Protein AF-A0A1J7FP41-F1 (afdb_monomer_lite)

pLDDT: mean 80.01, std 9.01, range [59.69, 90.38]

Foldseek 3Di:
DVVVCCCPPPPVNDDDCVCVPVDPPPCPVVVCCVVPPPVCVVCVPPDPDPDPVVVCPVVDDD

InterPro domains:
  IPR010530 NADH-ubiquinone reductase complex 1 MLRQ subunit [PF06522] (1-34)

Organism: Lupinus angustifolius (NCBI:txid3871)

Radius of gyration: 26.01 Å; chains: 1; bounding box: 58×26×60 Å

Sequence (62 aa):
MQLVRNIWTNPEVRVNKANRIAGVLDNHAEGEAYAENSLRKFVRNKSPQVMPSINKFFSNPE

Secondary structure (DSSP, 8-state):
-HHHHHHHH-TTT----GGGSS--TTTHHHHHHHHT-HHHHHHTTS---S-HHHHHHHH---

Structure (mmCIF, N/CA/C/O backbone):
data_AF-A0A1J7FP41-F1
#
_entry.id   AF-A0A1J7FP41-F1
#
loop_
_atom_site.group_PDB
_atom_site.id
_atom_site.type_symbol
_atom_site.label_atom_id
_atom_site.label_alt_id
_atom_site.label_comp_id
_atom_site.label_asym_id
_atom_site.label_entity_id
_atom_site.label_seq_id
_atom_site.pdbx_PDB_ins_code
_atom_site.Cartn_x
_atom_site.Cartn_y
_atom_site.Cartn_z
_atom_site.occupancy
_atom_site.B_iso_or_equiv
_atom_site.auth_seq_id
_atom_site.auth_comp_id
_atom_site.auth_asym_id
_atom_site.auth_atom_id
_atom_site.pdbx_PDB_model_num
ATOM 1 N N . MET A 1 1 ? 34.056 19.428 -13.245 1.00 67.62 1 MET A N 1
ATOM 2 C CA . MET A 1 1 ? 32.741 18.970 -13.764 1.00 67.62 1 MET A CA 1
ATOM 3 C C . MET A 1 1 ? 32.835 18.166 -15.076 1.00 67.62 1 MET A C 1
ATOM 5 O O . MET A 1 1 ? 31.870 18.131 -15.830 1.00 67.62 1 MET A O 1
ATOM 9 N N . GLN A 1 2 ? 33.948 17.474 -15.364 1.00 80.69 2 GLN A N 1
ATOM 10 C CA . GLN A 1 2 ? 34.123 16.774 -16.650 1.00 80.69 2 GLN A CA 1
ATOM 11 C C . GLN A 1 2 ? 33.259 15.508 -16.770 1.00 80.69 2 GLN A C 1
ATOM 13 O O . GLN A 1 2 ? 32.667 15.262 -17.815 1.00 80.69 2 GLN A O 1
ATOM 18 N N . LEU A 1 3 ? 33.117 14.748 -15.679 1.00 82.06 3 LEU A N 1
ATOM 19 C CA . LEU A 1 3 ? 32.310 13.522 -15.643 1.00 82.06 3 LEU A CA 1
ATOM 20 C C . LEU A 1 3 ? 30.835 13.777 -15.980 1.00 82.06 3 LEU A C 1
ATOM 22 O O . LEU A 1 3 ? 30.259 13.066 -16.794 1.00 82.06 3 LEU A O 1
ATOM 26 N N . VAL A 1 4 ? 30.242 14.832 -15.413 1.00 81.38 4 VAL A N 1
ATOM 27 C CA . VAL A 1 4 ? 28.840 15.203 -15.678 1.00 81.38 4 VAL A CA 1
ATOM 28 C C . VAL A 1 4 ? 28.639 15.568 -17.150 1.00 81.38 4 VAL A C 1
ATOM 30 O O . VAL A 1 4 ? 27.654 15.154 -17.756 1.00 81.38 4 VAL A O 1
ATOM 33 N N . ARG A 1 5 ? 29.592 16.302 -17.741 1.00 81.06 5 ARG A N 1
ATOM 34 C CA . ARG A 1 5 ? 29.548 16.669 -19.159 1.00 81.06 5 ARG A CA 1
ATOM 35 C C . ARG A 1 5 ? 29.647 15.421 -20.041 1.00 81.06 5 ARG A C 1
ATOM 37 O O . ARG A 1 5 ? 28.780 15.234 -20.881 1.00 81.06 5 ARG A O 1
ATOM 44 N N . ASN A 1 6 ? 30.602 14.525 -19.778 1.00 83.56 6 ASN A N 1
ATOM 45 C CA . ASN A 1 6 ? 30.766 13.273 -20.526 1.00 83.56 6 ASN A CA 1
ATOM 46 C C . ASN A 1 6 ? 29.498 12.402 -20.497 1.00 83.56 6 ASN A C 1
ATOM 48 O O . ASN A 1 6 ? 29.088 11.900 -21.537 1.00 83.56 6 ASN A O 1
ATOM 52 N N . ILE A 1 7 ? 28.844 12.280 -19.337 1.00 83.12 7 ILE A N 1
ATOM 53 C CA . ILE A 1 7 ? 27.600 11.505 -19.172 1.00 83.12 7 ILE A CA 1
ATOM 54 C C . ILE A 1 7 ? 26.419 12.122 -19.938 1.00 83.12 7 ILE A C 1
ATOM 56 O O . ILE A 1 7 ? 25.481 11.414 -20.298 1.00 83.12 7 ILE A O 1
ATOM 60 N N . TRP A 1 8 ? 26.416 13.436 -20.178 1.00 76.75 8 TRP A N 1
ATOM 61 C CA . TRP A 1 8 ? 25.292 14.108 -20.836 1.00 76.75 8 TRP A CA 1
ATOM 62 C C . TRP A 1 8 ? 25.511 14.343 -22.337 1.00 76.75 8 TRP A C 1
ATOM 64 O O . TRP A 1 8 ? 24.553 14.285 -23.107 1.00 76.75 8 TRP A O 1
ATOM 74 N N . THR A 1 9 ? 26.755 14.575 -22.768 1.00 81.12 9 THR A N 1
ATOM 75 C CA . THR A 1 9 ? 27.078 14.968 -24.148 1.00 81.12 9 THR A CA 1
ATOM 76 C C . THR A 1 9 ? 27.656 13.848 -25.008 1.00 81.12 9 THR A C 1
ATOM 78 O O . THR A 1 9 ? 27.540 13.940 -26.226 1.00 81.12 9 THR A O 1
ATOM 81 N N . ASN A 1 10 ? 28.2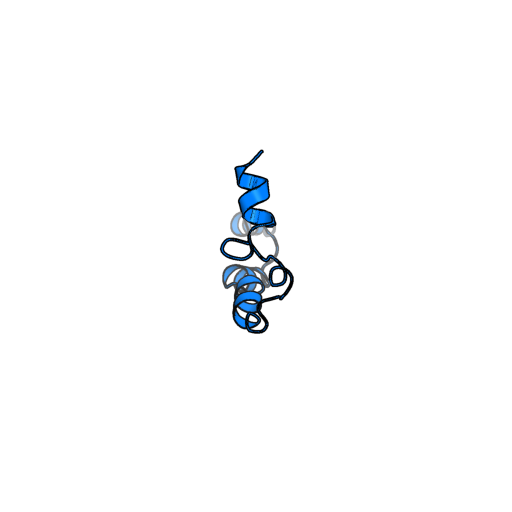82 12.812 -24.432 1.00 84.38 10 ASN A N 1
ATOM 82 C CA . ASN A 1 10 ? 28.827 11.707 -25.226 1.00 84.38 10 ASN A CA 1
ATOM 83 C C . ASN A 1 10 ? 27.686 10.775 -25.684 1.00 84.38 10 ASN A C 1
ATOM 85 O O . ASN A 1 10 ? 27.066 10.155 -24.820 1.00 84.38 10 ASN A O 1
ATOM 89 N N . PRO A 1 11 ? 27.415 10.624 -26.996 1.00 78.69 11 PRO A N 1
ATOM 90 C CA . PRO A 1 11 ? 26.343 9.759 -27.491 1.00 78.69 11 PRO A CA 1
ATOM 91 C C . PRO A 1 11 ? 26.483 8.285 -27.077 1.00 78.69 11 PRO A C 1
ATOM 93 O O . PRO A 1 11 ? 25.462 7.619 -26.942 1.00 78.69 11 PRO A O 1
ATOM 96 N N . GLU A 1 12 ? 27.699 7.796 -26.816 1.00 75.94 12 GLU A N 1
ATOM 97 C CA . GLU A 1 12 ? 27.965 6.398 -26.436 1.00 75.94 12 GLU A CA 1
ATOM 98 C C . GLU A 1 12 ? 27.622 6.083 -24.971 1.00 75.94 12 GLU A C 1
ATOM 100 O O . GLU A 1 12 ? 27.359 4.935 -24.626 1.00 75.94 12 GLU A O 1
ATOM 105 N N . VAL A 1 13 ? 27.607 7.096 -24.095 1.00 70.69 13 VAL A N 1
ATOM 106 C CA . VAL A 1 13 ? 27.424 6.937 -22.633 1.00 70.69 13 VAL A CA 1
ATOM 107 C C . VAL A 1 13 ? 26.277 7.820 -22.114 1.00 70.69 13 VAL A C 1
ATOM 109 O O . VAL A 1 13 ? 26.093 8.006 -20.909 1.00 70.69 13 VAL A O 1
ATOM 112 N N . ARG A 1 14 ? 25.480 8.397 -23.023 1.00 78.31 14 ARG A N 1
ATOM 113 C CA . ARG A 1 14 ? 24.437 9.366 -22.680 1.00 78.31 14 ARG A CA 1
ATOM 114 C C . ARG A 1 14 ? 23.298 8.713 -21.911 1.00 78.31 14 ARG A C 1
ATOM 116 O O . ARG A 1 14 ? 22.549 7.905 -22.457 1.00 78.31 14 ARG A O 1
ATOM 123 N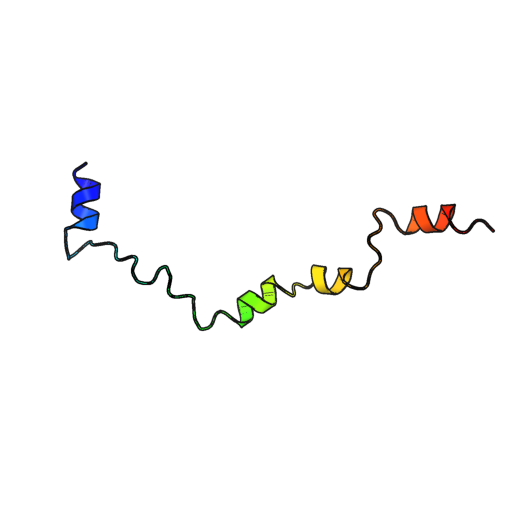 N . VAL A 1 15 ? 23.065 9.172 -20.685 1.00 73.31 15 VAL A N 1
ATOM 124 C CA . VAL A 1 15 ? 21.870 8.776 -19.927 1.00 73.31 15 VAL A CA 1
ATOM 125 C C . VAL A 1 15 ? 20.648 9.504 -20.490 1.00 73.31 15 VAL A C 1
ATOM 127 O O . VAL A 1 15 ? 20.463 10.701 -20.264 1.00 73.31 15 VAL A O 1
ATOM 130 N N . ASN A 1 16 ? 19.787 8.779 -21.206 1.00 74.00 16 ASN A N 1
ATOM 131 C CA . ASN A 1 16 ? 18.494 9.286 -21.655 1.00 74.00 16 ASN A CA 1
ATOM 132 C C . ASN A 1 16 ? 17.415 9.005 -20.596 1.00 74.00 16 ASN A C 1
ATOM 134 O O . ASN A 1 16 ? 17.197 7.862 -20.205 1.00 74.00 16 ASN A O 1
ATOM 138 N N . LYS A 1 17 ? 16.726 10.053 -20.132 1.00 73.62 17 LYS A N 1
ATOM 139 C CA . LYS A 1 17 ? 15.618 9.955 -19.165 1.00 73.62 17 LYS A CA 1
ATOM 140 C C . LYS A 1 17 ? 14.240 10.125 -19.814 1.00 73.62 17 LYS A C 1
ATOM 142 O O . LYS A 1 17 ? 13.264 10.253 -19.083 1.00 73.62 17 LYS A O 1
ATOM 147 N N . ALA A 1 18 ? 14.149 10.119 -21.147 1.00 74.38 18 ALA A N 1
ATOM 148 C CA . ALA A 1 18 ? 12.894 10.290 -21.885 1.00 74.38 18 ALA A CA 1
ATOM 149 C C . ALA A 1 18 ? 11.786 9.334 -21.406 1.00 74.38 18 ALA A C 1
ATOM 151 O O . ALA A 1 18 ? 10.638 9.743 -21.275 1.00 74.38 18 ALA A O 1
ATOM 152 N N . ASN A 1 19 ? 12.146 8.107 -21.020 1.00 64.81 19 ASN A N 1
ATOM 153 C CA . ASN A 1 19 ? 11.196 7.093 -20.553 1.00 64.81 19 ASN A CA 1
ATOM 154 C C . ASN A 1 19 ? 10.917 7.136 -19.041 1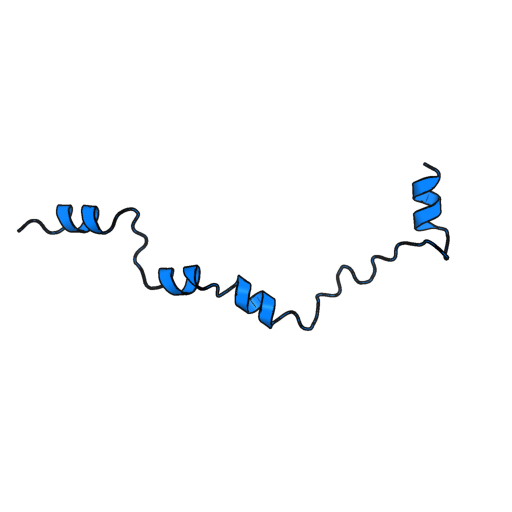.00 64.81 19 ASN A C 1
ATOM 156 O O . ASN A 1 19 ? 10.284 6.234 -18.515 1.00 64.81 19 ASN A O 1
ATOM 160 N N . ARG A 1 20 ? 11.370 8.159 -18.303 1.00 65.44 20 ARG A N 1
ATOM 161 C CA . ARG A 1 20 ? 11.100 8.262 -16.855 1.00 65.44 20 ARG A CA 1
ATOM 162 C C . ARG A 1 20 ? 9.637 8.611 -16.550 1.00 65.44 20 ARG A C 1
ATOM 164 O O . ARG A 1 20 ? 9.154 8.294 -15.472 1.00 65.44 20 ARG A O 1
ATOM 171 N N . ILE A 1 21 ? 8.970 9.294 -17.480 1.00 59.94 21 ILE A N 1
ATOM 172 C CA . ILE A 1 21 ? 7.554 9.690 -17.376 1.00 59.94 21 ILE A CA 1
ATOM 173 C C . ILE A 1 21 ? 6.652 8.660 -18.069 1.00 59.94 21 ILE A C 1
ATOM 175 O O . ILE A 1 21 ? 5.443 8.660 -17.852 1.00 59.94 21 ILE A O 1
ATOM 179 N N . ALA A 1 22 ? 7.231 7.764 -18.876 1.00 62.53 22 ALA A N 1
ATOM 180 C CA . ALA A 1 22 ? 6.512 6.621 -19.407 1.00 62.53 22 ALA A CA 1
ATOM 181 C C . ALA A 1 22 ? 6.158 5.722 -18.218 1.00 62.53 22 ALA A C 1
ATOM 183 O O . ALA A 1 22 ? 6.976 4.924 -17.763 1.00 62.53 22 ALA A O 1
ATOM 184 N N . GLY A 1 23 ? 4.964 5.924 -17.656 1.00 59.69 23 GLY A N 1
ATOM 185 C CA . GLY A 1 23 ? 4.394 5.001 -16.691 1.00 59.69 2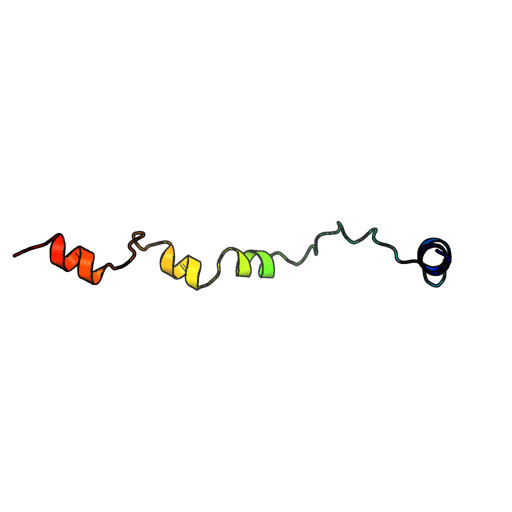3 GLY A CA 1
ATOM 186 C C . GLY A 1 23 ? 4.493 3.600 -17.277 1.00 59.69 23 GLY A C 1
ATOM 187 O O . GLY A 1 23 ? 4.276 3.414 -18.476 1.00 59.69 23 GLY A O 1
ATOM 188 N N . VAL A 1 24 ? 4.892 2.632 -16.456 1.00 64.12 24 VAL A N 1
ATOM 189 C CA . VAL A 1 24 ? 4.888 1.230 -16.868 1.00 64.12 24 VAL A CA 1
ATOM 190 C C . VAL A 1 24 ? 3.431 0.895 -17.197 1.00 64.12 24 VAL A C 1
ATOM 192 O O . VAL A 1 24 ? 2.606 0.785 -16.294 1.00 64.12 24 VAL A O 1
ATOM 195 N N . LEU A 1 25 ? 3.107 0.842 -18.494 1.00 60.56 25 LEU A N 1
ATOM 196 C CA . LEU A 1 25 ? 1.737 0.714 -19.012 1.00 60.56 25 LEU A CA 1
ATOM 197 C C . LEU A 1 25 ? 1.046 -0.562 -18.513 1.00 60.56 25 LEU A C 1
ATOM 199 O O . LEU A 1 25 ? -0.169 -0.582 -18.380 1.00 60.56 25 LEU A O 1
ATOM 203 N N . ASP A 1 26 ? 1.827 -1.576 -18.142 1.00 61.00 26 ASP A N 1
ATOM 204 C CA . ASP A 1 26 ? 1.330 -2.854 -17.631 1.00 61.00 26 ASP A CA 1
ATOM 205 C C . ASP A 1 26 ? 1.297 -2.935 -16.096 1.00 61.00 26 ASP A C 1
ATOM 207 O O . ASP A 1 26 ? 1.063 -4.005 -15.536 1.00 61.00 26 ASP A O 1
ATOM 211 N N . ASN A 1 27 ? 1.499 -1.822 -15.376 1.00 70.50 27 ASN A N 1
ATOM 212 C CA . ASN A 1 27 ? 1.578 -1.853 -13.912 1.00 70.50 27 ASN A CA 1
ATOM 213 C C . ASN A 1 27 ? 0.236 -1.759 -13.179 1.00 70.50 27 ASN A C 1
ATOM 215 O O . ASN A 1 27 ? 0.186 -1.459 -11.985 1.00 70.50 27 ASN A O 1
ATOM 219 N N . HIS A 1 28 ? -0.865 -2.003 -13.885 1.00 76.44 28 HIS A N 1
ATOM 220 C CA . HIS A 1 28 ? -2.203 -1.969 -13.306 1.00 76.44 28 HIS A CA 1
ATOM 221 C C . HIS A 1 28 ? -2.350 -2.976 -12.158 1.00 76.44 28 HIS A C 1
ATOM 223 O O . HIS A 1 28 ? -2.852 -2.615 -11.097 1.00 76.44 28 HIS A O 1
ATOM 229 N N . ALA A 1 29 ? -1.825 -4.194 -12.322 1.00 80.56 29 ALA A N 1
ATOM 230 C CA . ALA A 1 29 ? -1.896 -5.235 -11.297 1.00 80.56 29 ALA A CA 1
ATOM 231 C C . ALA A 1 29 ? -1.089 -4.890 -10.030 1.00 80.56 29 ALA A C 1
ATOM 233 O O . ALA A 1 29 ? -1.557 -5.130 -8.918 1.00 80.56 29 ALA A O 1
ATOM 234 N N . GLU A 1 30 ? 0.105 -4.300 -10.169 1.00 81.38 30 GLU A N 1
ATOM 235 C CA . GLU A 1 30 ? 0.905 -3.865 -9.014 1.00 81.38 30 GLU A CA 1
ATOM 236 C C . GLU A 1 30 ? 0.244 -2.661 -8.326 1.00 81.38 30 GLU A C 1
ATOM 238 O O . GLU A 1 30 ? 0.141 -2.619 -7.100 1.00 81.38 30 GLU A O 1
ATOM 243 N N . GLY A 1 31 ? -0.280 -1.711 -9.110 1.00 82.50 31 GLY A N 1
ATOM 244 C CA . GLY A 1 31 ? -1.038 -0.568 -8.603 1.00 82.50 31 GLY A CA 1
ATOM 245 C C . GLY A 1 31 ? -2.273 -0.992 -7.806 1.00 82.50 31 GLY A C 1
ATOM 246 O O . GLY A 1 31 ? -2.503 -0.481 -6.709 1.00 82.50 31 GLY A O 1
ATOM 247 N N . GLU A 1 32 ? -3.027 -1.973 -8.307 1.00 83.56 32 GLU A N 1
ATOM 248 C CA . GLU A 1 32 ? -4.144 -2.588 -7.588 1.00 83.56 32 GLU A CA 1
ATOM 249 C C . GLU A 1 32 ? -3.681 -3.30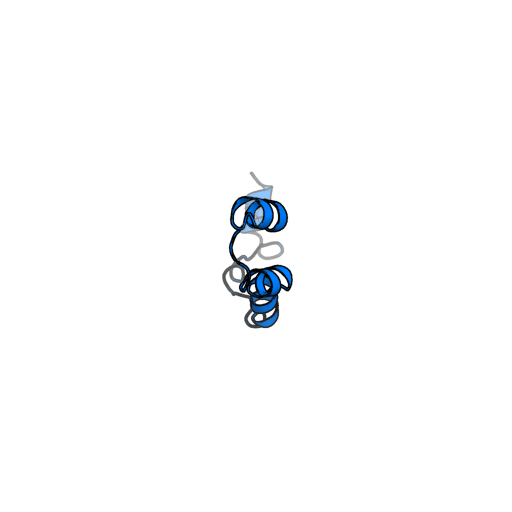9 -6.319 1.00 83.56 32 GLU A C 1
ATOM 251 O O . GLU A 1 32 ? -4.285 -3.129 -5.263 1.00 83.56 32 GLU A O 1
ATOM 256 N N . ALA A 1 33 ? -2.591 -4.077 -6.373 1.00 85.31 33 ALA A N 1
ATOM 257 C CA . ALA A 1 33 ? -2.057 -4.777 -5.205 1.00 85.31 33 ALA A CA 1
ATOM 258 C C . ALA A 1 33 ? -1.625 -3.813 -4.081 1.00 85.31 33 ALA A C 1
ATOM 260 O O . ALA A 1 33 ? -1.884 -4.089 -2.906 1.00 85.31 33 ALA A O 1
ATOM 261 N N . TYR A 1 34 ? -1.025 -2.665 -4.417 1.00 83.31 34 TYR A N 1
ATOM 262 C CA . TYR A 1 34 ? -0.700 -1.624 -3.435 1.00 83.31 34 TYR A CA 1
ATOM 263 C C . TYR A 1 34 ? -1.942 -0.900 -2.912 1.00 83.31 34 TYR A C 1
ATOM 265 O O . TYR A 1 34 ? -2.057 -0.675 -1.704 1.00 83.31 34 TYR A O 1
ATOM 273 N N . ALA A 1 35 ? -2.875 -0.539 -3.797 1.00 86.56 35 ALA A N 1
ATOM 274 C CA . ALA A 1 35 ? -4.092 0.179 -3.425 1.00 86.56 35 ALA A CA 1
ATOM 275 C C . ALA A 1 35 ? -5.045 -0.678 -2.574 1.00 86.56 35 ALA A C 1
ATOM 277 O O . ALA A 1 35 ? -5.711 -0.168 -1.671 1.00 86.56 35 ALA A O 1
ATOM 278 N N . GLU A 1 36 ? -5.102 -1.980 -2.841 1.00 89.75 36 GLU A N 1
ATOM 279 C CA . GLU A 1 36 ? -6.043 -2.940 -2.264 1.00 89.75 36 GLU A CA 1
ATOM 280 C C . GLU A 1 36 ? -5.312 -4.082 -1.539 1.00 89.75 36 GLU A C 1
ATOM 282 O O . GLU A 1 36 ? -5.650 -5.267 -1.681 1.00 89.75 36 GLU A O 1
ATOM 287 N N . ASN A 1 37 ? -4.312 -3.720 -0.726 1.00 90.38 37 ASN A N 1
ATOM 288 C CA . ASN A 1 37 ? -3.571 -4.680 0.088 1.00 90.38 37 ASN A CA 1
ATOM 289 C C . ASN A 1 37 ? -4.468 -5.380 1.135 1.00 90.38 37 ASN A C 1
ATOM 291 O O . ASN A 1 37 ? -5.520 -4.876 1.548 1.00 90.38 37 ASN A O 1
ATOM 295 N N . SER A 1 38 ? -4.040 -6.561 1.590 1.00 90.06 38 SER A N 1
ATOM 296 C CA . SER A 1 38 ? -4.830 -7.427 2.477 1.00 90.06 38 SER A CA 1
ATOM 297 C C . SER A 1 38 ? -5.205 -6.765 3.806 1.00 90.06 38 SER A C 1
ATOM 299 O O . SER A 1 38 ? -6.319 -6.951 4.297 1.00 90.06 38 SER A O 1
ATOM 301 N N . LEU A 1 39 ? -4.306 -5.957 4.376 1.00 90.19 39 LEU A N 1
ATOM 302 C CA . LEU A 1 39 ? -4.562 -5.243 5.626 1.00 90.19 39 LEU A CA 1
ATOM 303 C C . LEU A 1 39 ? -5.660 -4.189 5.442 1.00 90.19 39 LEU A C 1
ATOM 305 O O . LEU A 1 39 ? -6.580 -4.101 6.252 1.00 90.19 39 LEU A O 1
ATOM 309 N N . ARG A 1 40 ? -5.607 -3.419 4.354 1.00 89.06 40 ARG A N 1
ATOM 310 C CA . ARG A 1 40 ? -6.598 -2.391 4.034 1.00 89.06 40 ARG A CA 1
ATOM 311 C C . ARG A 1 40 ? -7.972 -3.008 3.808 1.00 89.06 40 ARG A C 1
ATOM 313 O O . ARG A 1 40 ? -8.948 -2.518 4.371 1.00 89.06 40 ARG A O 1
ATOM 320 N N . LYS A 1 41 ? -8.044 -4.120 3.071 1.00 90.00 41 LYS A N 1
ATOM 321 C CA . LYS A 1 41 ? -9.281 -4.897 2.886 1.00 90.00 41 LYS A CA 1
ATOM 322 C C . LYS A 1 41 ? -9.858 -5.386 4.216 1.00 90.00 41 LYS A C 1
ATOM 324 O O . LYS A 1 41 ? -11.060 -5.273 4.437 1.00 90.00 41 LYS A O 1
ATOM 329 N N . PHE A 1 42 ? -9.007 -5.872 5.118 1.00 89.50 42 PHE A N 1
ATOM 330 C CA . PHE A 1 42 ? -9.419 -6.344 6.441 1.00 89.50 42 PHE A CA 1
ATOM 331 C C . PHE A 1 42 ? -9.929 -5.221 7.357 1.00 89.50 42 PHE A C 1
ATOM 333 O O . PHE A 1 42 ? -10.908 -5.405 8.083 1.00 89.50 42 PHE A O 1
ATOM 340 N N . VAL A 1 43 ? -9.277 -4.056 7.336 1.00 90.38 43 VAL A N 1
ATOM 341 C CA . VAL A 1 43 ? -9.609 -2.926 8.219 1.00 90.38 43 VAL A CA 1
ATOM 342 C C . VAL A 1 43 ? -10.784 -2.095 7.689 1.00 90.38 43 VAL A C 1
ATOM 344 O O . VAL A 1 43 ? -11.491 -1.492 8.488 1.00 90.38 43 VAL A O 1
ATOM 347 N N . ARG A 1 44 ? -11.068 -2.107 6.378 1.00 89.44 44 ARG A N 1
ATOM 348 C CA . ARG A 1 44 ? -12.109 -1.275 5.736 1.00 89.44 44 ARG A CA 1
ATOM 349 C C . ARG A 1 44 ? -13.505 -1.387 6.365 1.00 89.44 44 ARG A C 1
ATOM 351 O O . ARG A 1 44 ? -14.222 -0.395 6.399 1.00 89.44 44 ARG A O 1
ATOM 358 N N . ASN A 1 45 ? -13.874 -2.564 6.871 1.00 89.69 45 ASN A N 1
ATOM 359 C CA . ASN A 1 45 ? -15.187 -2.818 7.48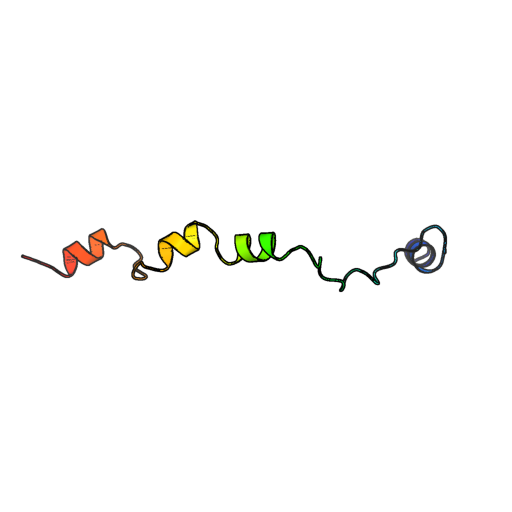1 1.00 89.69 45 ASN A CA 1
ATOM 360 C C . ASN A 1 45 ? -15.172 -2.745 9.018 1.00 89.69 45 ASN A C 1
ATOM 362 O O . ASN A 1 45 ? -16.155 -3.105 9.664 1.00 89.69 45 ASN A O 1
ATOM 366 N N . LYS A 1 46 ? -14.054 -2.339 9.625 1.00 87.12 46 LYS A N 1
ATOM 367 C CA . LYS A 1 46 ? -13.922 -2.222 11.078 1.00 87.12 46 LYS A CA 1
ATOM 368 C C . LYS A 1 46 ? -14.062 -0.767 11.494 1.00 87.12 46 LYS A C 1
ATOM 370 O O . LYS A 1 46 ? -13.531 0.132 10.850 1.00 87.12 46 LYS A O 1
ATOM 375 N N . SER A 1 47 ? -14.742 -0.541 12.613 1.00 87.50 47 SER A N 1
ATOM 376 C CA . SER A 1 47 ? -14.767 0.772 13.249 1.00 87.50 47 SER A CA 1
ATOM 377 C C . SER A 1 47 ? -13.343 1.183 13.649 1.00 87.50 47 SER A C 1
ATOM 379 O O . SER A 1 47 ? -12.647 0.359 14.255 1.00 87.50 47 SER A O 1
ATOM 381 N N . PRO A 1 48 ? -12.910 2.425 13.374 1.00 86.31 48 PRO A N 1
ATOM 382 C CA . PRO A 1 48 ? -11.599 2.916 13.782 1.00 86.31 48 PRO A CA 1
ATOM 383 C C . PRO A 1 48 ? -11.561 3.050 15.307 1.00 86.31 48 PRO A C 1
ATOM 385 O O . PRO A 1 48 ? -12.005 4.040 15.882 1.00 86.31 48 PRO A O 1
ATOM 388 N N . GLN A 1 49 ? -11.075 2.008 15.974 1.00 85.88 49 GLN A N 1
ATOM 389 C CA . GLN A 1 49 ? -10.967 1.935 17.425 1.00 85.88 49 GLN A CA 1
ATOM 390 C C . GLN A 1 49 ? -9.585 1.405 17.790 1.00 85.88 49 GLN A C 1
ATOM 392 O O . GLN A 1 49 ? -9.163 0.369 17.280 1.00 85.88 49 GLN A O 1
ATOM 397 N N . VAL A 1 50 ? -8.893 2.112 18.687 1.00 84.12 50 VAL A N 1
ATOM 398 C CA . VAL A 1 50 ? -7.542 1.743 19.140 1.00 84.12 50 VAL A CA 1
ATOM 399 C C . VAL A 1 50 ? -7.575 0.461 19.979 1.00 84.12 50 VAL A C 1
ATOM 401 O O . VAL A 1 50 ? -6.707 -0.391 19.823 1.00 84.12 50 VAL A O 1
ATOM 404 N N . MET A 1 51 ? -8.600 0.287 20.826 1.00 87.44 51 MET A N 1
ATOM 405 C CA . MET A 1 51 ? -8.764 -0.919 21.641 1.00 87.44 51 MET A CA 1
ATOM 406 C C . MET A 1 51 ? -10.244 -1.323 21.788 1.00 87.44 51 MET A C 1
ATOM 408 O O . MET A 1 51 ? -10.912 -0.921 22.744 1.00 87.44 51 MET A O 1
ATOM 412 N N . PRO A 1 52 ? -10.775 -2.134 20.853 1.00 86.38 52 PRO A N 1
ATOM 413 C CA . PRO A 1 52 ? -12.194 -2.495 20.819 1.00 86.38 52 PRO A CA 1
ATOM 414 C C . PRO A 1 52 ? -12.684 -3.227 22.075 1.00 86.38 52 PRO A C 1
ATOM 416 O O . PRO A 1 52 ? -13.809 -3.008 22.513 1.00 86.38 52 PRO A O 1
ATOM 419 N N . SER A 1 53 ? -11.846 -4.082 22.673 1.00 86.19 53 SER A N 1
ATOM 420 C CA . SER A 1 53 ? -12.188 -4.862 23.871 1.00 86.19 53 SER A CA 1
ATOM 421 C C . SER A 1 53 ? -12.420 -3.973 25.093 1.00 86.19 53 SER A C 1
ATOM 423 O O . SER A 1 53 ? -13.453 -4.094 25.746 1.00 86.19 53 SER A O 1
ATOM 425 N N . ILE A 1 54 ? -11.499 -3.043 25.360 1.00 87.00 54 ILE A N 1
ATOM 426 C CA . ILE A 1 54 ? -11.622 -2.089 26.468 1.00 87.00 54 ILE A CA 1
ATOM 427 C C . ILE A 1 54 ? -12.786 -1.127 26.228 1.00 87.00 54 ILE A C 1
ATOM 429 O O . ILE A 1 54 ? -13.584 -0.893 27.132 1.00 87.00 54 ILE A O 1
ATOM 433 N N . ASN A 1 55 ? -12.945 -0.630 24.999 1.00 86.12 55 ASN A N 1
ATOM 434 C CA . ASN A 1 55 ? -14.080 0.226 24.668 1.00 86.12 55 ASN A CA 1
ATOM 435 C C . ASN A 1 55 ? -15.412 -0.494 24.914 1.00 86.12 55 ASN A C 1
ATOM 437 O O . ASN A 1 55 ? -16.311 0.096 25.506 1.00 86.12 55 ASN A O 1
ATOM 441 N N . LYS A 1 56 ? -15.543 -1.767 24.514 1.00 86.94 56 LYS A N 1
ATOM 442 C CA . LYS A 1 56 ? -16.763 -2.558 24.736 1.00 86.94 56 LYS A CA 1
ATOM 443 C C . LYS A 1 56 ? -17.029 -2.811 26.223 1.00 86.94 56 LYS A C 1
ATOM 445 O O . LYS A 1 56 ? -18.185 -2.753 26.624 1.00 86.94 56 LYS A O 1
ATOM 450 N N . PHE A 1 57 ? -15.979 -3.045 27.012 1.00 87.62 57 PHE A N 1
ATOM 451 C CA . PHE A 1 57 ? -16.071 -3.227 28.463 1.00 87.62 57 PHE A CA 1
ATOM 452 C C . PHE A 1 57 ? -16.636 -1.986 29.169 1.00 87.62 57 PHE A C 1
ATOM 454 O O . PHE A 1 57 ? -17.519 -2.111 30.005 1.00 87.62 57 PHE A O 1
ATOM 461 N N . PHE A 1 58 ? -16.179 -0.785 28.801 1.00 85.94 58 PHE A N 1
ATOM 462 C CA . PHE A 1 58 ? -16.651 0.452 29.437 1.00 85.94 58 PHE A CA 1
ATOM 463 C C . PHE A 1 58 ? -17.964 1.005 28.866 1.00 85.94 58 PHE A C 1
ATOM 465 O O . PHE A 1 58 ? -18.655 1.744 29.559 1.00 85.94 58 PHE A O 1
ATOM 472 N N . SER A 1 59 ? -18.309 0.694 27.611 1.00 85.38 59 SER A N 1
ATOM 473 C CA . SER A 1 59 ? -19.520 1.230 26.959 1.00 85.38 59 SER A CA 1
ATOM 474 C C . SER A 1 59 ? -20.780 0.391 27.167 1.00 85.38 59 SER A C 1
ATOM 476 O O . SER A 1 59 ? -21.871 0.922 26.984 1.00 85.38 59 SER A O 1
ATOM 478 N N . ASN A 1 60 ? -20.649 -0.877 27.568 1.00 81.75 60 ASN A N 1
ATOM 479 C CA . ASN A 1 60 ? -21.774 -1.740 27.938 1.00 81.75 60 ASN A CA 1
ATOM 480 C C . ASN A 1 60 ? -21.550 -2.338 29.339 1.00 81.75 60 ASN A C 1
ATOM 482 O O . ASN A 1 60 ? -21.177 -3.510 29.435 1.00 81.75 60 ASN A O 1
ATOM 486 N N . PRO A 1 61 ? -21.721 -1.554 30.416 1.00 76.19 61 PRO A N 1
ATOM 487 C CA . PRO A 1 61 ? -21.852 -2.122 31.751 1.00 76.19 61 PRO A CA 1
ATOM 488 C C . PRO A 1 61 ? -23.190 -2.874 31.829 1.00 76.19 61 PRO A C 1
ATOM 490 O O . PRO A 1 61 ? -24.225 -2.314 31.462 1.00 76.19 61 PRO A O 1
ATOM 493 N N . GLU A 1 62 ? -23.159 -4.143 32.243 1.00 65.31 62 GLU A N 1
ATOM 494 C CA . GLU A 1 62 ? -24.360 -4.812 32.771 1.00 65.31 62 GLU A CA 1
ATOM 495 C C . GLU A 1 62 ? -24.836 -4.122 34.055 1.00 65.31 62 GLU A C 1
ATOM 497 O O . GLU A 1 62 ? -23.966 -3.681 34.847 1.00 65.31 62 GLU A O 1
#